Protein AF-A0A519MNA6-F1 (afdb_monomer)

Sequence (141 aa):
LLSDGDEDEGESKTYGSLMAAVRTILIADLVMSLDNVIAVAAAAHGNVVLLVLGLAISIPLVIFGSTLMIKLMERFPIIVLLGAALIGWVGGETIANDAALHGYAVAHPSLHYVAAALGAALVVGAGKFWASRSRRASAAS

Structure (mmCIF, N/CA/C/O backbone):
data_AF-A0A519MNA6-F1
#
_entry.id   AF-A0A519MNA6-F1
#
loop_
_atom_site.group_PDB
_atom_site.id
_atom_site.type_symbol
_atom_site.label_atom_id
_atom_site.label_alt_id
_atom_site.label_comp_id
_atom_site.label_asym_id
_atom_site.label_entity_id
_atom_site.label_seq_id
_atom_site.pdbx_PDB_ins_code
_atom_site.Cartn_x
_atom_site.Cartn_y
_atom_site.Cartn_z
_atom_site.occupancy
_atom_site.B_iso_or_equiv
_atom_site.auth_seq_id
_atom_site.auth_comp_id
_atom_site.auth_asym_id
_atom_site.auth_atom_id
_atom_site.pdbx_PDB_model_num
ATOM 1 N N . LEU A 1 1 ? 1.322 0.457 55.178 1.00 42.62 1 LEU A N 1
ATOM 2 C CA . LEU A 1 1 ? 2.200 -0.351 54.308 1.00 42.62 1 LEU A CA 1
ATOM 3 C C . LEU A 1 1 ? 1.348 -0.873 53.168 1.00 42.62 1 LEU A C 1
ATOM 5 O O . LEU A 1 1 ? 0.374 -1.551 53.456 1.00 42.62 1 LEU A O 1
ATOM 9 N N . LEU A 1 2 ? 1.758 -0.536 51.942 1.00 44.25 2 LEU A N 1
ATOM 10 C CA . LEU A 1 2 ? 1.330 -1.109 50.660 1.00 44.25 2 LEU A CA 1
ATOM 11 C C . LEU A 1 2 ? -0.065 -0.708 50.156 1.00 44.25 2 LEU A C 1
ATOM 13 O O . LEU A 1 2 ? -1.058 -1.361 50.446 1.00 44.25 2 LEU A O 1
ATOM 17 N N . SER A 1 3 ? -0.095 0.340 49.337 1.00 43.84 3 SER A N 1
ATOM 18 C CA . SER A 1 3 ? -1.042 0.461 48.227 1.00 43.84 3 SER A CA 1
ATOM 19 C C . SER A 1 3 ? -0.459 1.469 47.242 1.00 43.84 3 SER A C 1
ATOM 21 O O . SER A 1 3 ? -0.763 2.649 47.356 1.00 43.84 3 SER A O 1
ATOM 23 N N . ASP A 1 4 ? 0.450 1.021 46.371 1.00 44.50 4 ASP A N 1
ATOM 24 C CA . ASP A 1 4 ? 0.882 1.812 45.206 1.00 44.50 4 ASP A CA 1
ATOM 25 C C . ASP A 1 4 ? 1.566 0.923 44.146 1.00 44.50 4 ASP A C 1
ATOM 27 O O . ASP A 1 4 ? 2.756 1.051 43.874 1.00 44.50 4 ASP A O 1
ATOM 31 N N . GLY A 1 5 ? 0.850 -0.088 43.634 1.00 42.81 5 GLY A N 1
ATOM 32 C CA . GLY A 1 5 ? 1.456 -1.118 42.774 1.00 42.81 5 GLY A CA 1
ATOM 33 C C . GLY A 1 5 ? 0.719 -1.507 41.493 1.00 42.81 5 GLY A C 1
ATOM 34 O O . GLY A 1 5 ? 1.337 -2.164 40.666 1.00 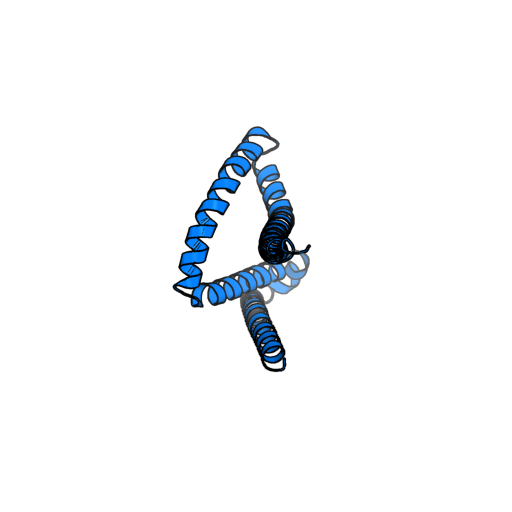42.81 5 GLY A O 1
ATOM 35 N N . ASP A 1 6 ? -0.540 -1.108 41.283 1.00 44.34 6 ASP A N 1
ATOM 36 C CA . ASP A 1 6 ? -1.373 -1.748 40.243 1.00 44.34 6 ASP A CA 1
ATOM 37 C C . ASP A 1 6 ? -1.806 -0.824 39.084 1.00 44.34 6 ASP A C 1
ATOM 39 O O . ASP A 1 6 ? -2.513 -1.270 38.181 1.00 44.34 6 ASP A O 1
ATOM 43 N N . GLU A 1 7 ? -1.370 0.442 39.043 1.00 47.66 7 GLU A N 1
ATOM 44 C CA . GLU A 1 7 ? -1.780 1.390 37.983 1.00 47.66 7 GLU A CA 1
ATOM 45 C C . GLU A 1 7 ? -0.789 1.498 36.798 1.00 47.66 7 GLU A C 1
ATOM 47 O O . GLU A 1 7 ? -1.168 1.971 35.728 1.00 47.66 7 GLU A O 1
ATOM 52 N N . ASP A 1 8 ? 0.440 0.975 36.913 1.00 52.09 8 ASP A N 1
ATOM 53 C CA . ASP A 1 8 ? 1.513 1.171 35.909 1.00 52.09 8 ASP A CA 1
ATOM 54 C C . ASP A 1 8 ? 1.577 0.061 34.820 1.00 52.09 8 ASP A C 1
ATOM 56 O O . ASP A 1 8 ? 2.188 0.200 33.754 1.00 52.09 8 ASP A O 1
ATOM 60 N N . GLU A 1 9 ? 0.898 -1.075 35.017 1.00 52.69 9 GLU A N 1
ATOM 61 C CA . GLU A 1 9 ? 0.966 -2.210 34.074 1.00 52.69 9 GLU A CA 1
ATOM 62 C C . GLU A 1 9 ? 0.023 -2.092 32.860 1.00 52.69 9 GLU A C 1
ATOM 64 O O . GLU A 1 9 ? 0.258 -2.713 31.816 1.00 52.69 9 GLU A O 1
ATOM 69 N N . GLY A 1 10 ? -1.060 -1.316 32.973 1.00 52.31 10 GLY A N 1
ATOM 70 C CA . GLY A 1 10 ? -2.046 -1.130 31.898 1.00 52.31 10 GLY A CA 1
ATOM 71 C C . GLY A 1 10 ? -1.638 -0.063 30.878 1.00 52.31 10 GLY A C 1
ATOM 72 O O . GLY A 1 10 ? -1.815 -0.243 29.665 1.00 52.31 10 GLY A O 1
ATOM 73 N N . GLU A 1 11 ? -1.043 1.031 31.359 1.00 51.91 11 GLU A N 1
ATOM 74 C CA . GLU A 1 11 ? -0.569 2.130 30.517 1.00 51.91 11 GLU A CA 1
ATOM 75 C C . GLU A 1 11 ? 0.688 1.714 29.737 1.00 51.91 11 GLU A C 1
ATOM 77 O O . GLU A 1 11 ? 0.743 1.873 28.514 1.00 51.91 11 GLU A O 1
ATOM 82 N N . SER A 1 12 ? 1.645 1.052 30.399 1.00 55.16 12 SER A N 1
ATOM 83 C CA . SER A 1 12 ? 2.878 0.550 29.773 1.00 55.16 12 SER A CA 1
ATOM 84 C C . SER A 1 12 ? 2.625 -0.475 28.655 1.00 55.16 12 SER A C 1
ATOM 86 O O . SER A 1 12 ? 3.267 -0.410 27.601 1.00 55.16 12 SER A O 1
ATOM 88 N N . LYS A 1 13 ? 1.638 -1.374 28.805 1.00 58.12 13 LYS A N 1
ATOM 89 C CA . LYS A 1 13 ? 1.215 -2.305 27.736 1.00 58.12 13 LYS A CA 1
ATOM 90 C C . LYS A 1 13 ? 0.590 -1.583 26.539 1.00 58.12 13 LYS A C 1
ATOM 92 O O . LYS A 1 13 ? 0.859 -1.954 25.393 1.00 58.12 13 LYS A O 1
ATOM 97 N N . THR A 1 14 ? -0.205 -0.542 26.783 1.00 59.88 14 THR A N 1
ATOM 98 C CA . THR A 1 14 ? -0.862 0.238 25.722 1.00 59.88 14 THR A CA 1
ATOM 99 C C . THR A 1 14 ? 0.153 1.074 24.942 1.00 59.88 14 THR A C 1
ATOM 101 O O . THR A 1 14 ? 0.201 0.974 23.712 1.00 59.88 14 THR A O 1
ATOM 104 N N . TYR A 1 15 ? 1.039 1.799 25.633 1.00 60.66 15 TYR A N 1
ATOM 105 C CA . TYR A 1 15 ? 2.157 2.516 25.009 1.00 60.66 15 TYR A CA 1
ATOM 106 C C . TYR A 1 15 ? 3.095 1.572 24.249 1.00 60.66 15 TYR A C 1
ATOM 108 O O . TYR A 1 15 ? 3.509 1.886 23.131 1.00 60.66 15 TYR A O 1
ATOM 116 N N . GLY A 1 16 ? 3.370 0.384 24.798 1.00 71.00 16 GLY A N 1
ATOM 117 C CA . GLY A 1 16 ? 4.146 -0.657 24.124 1.00 71.00 16 GLY A CA 1
ATOM 118 C C . GLY A 1 16 ? 3.510 -1.117 22.808 1.00 71.00 16 GLY A C 1
ATOM 119 O O . GLY A 1 16 ? 4.208 -1.240 21.803 1.00 71.00 16 GLY A O 1
ATOM 120 N N . SER A 1 17 ? 2.185 -1.308 22.780 1.00 78.12 17 SER A N 1
ATOM 121 C CA . SER A 1 17 ? 1.453 -1.716 21.570 1.00 78.12 17 SER A CA 1
ATOM 122 C C . SER A 1 17 ? 1.427 -0.630 20.489 1.00 78.12 17 SER A C 1
ATOM 124 O O . SER A 1 17 ? 1.606 -0.928 19.306 1.00 78.12 17 SER A O 1
ATOM 126 N N . LEU A 1 18 ? 1.284 0.637 20.890 1.00 78.25 18 LEU A N 1
ATOM 127 C CA . LEU A 1 18 ? 1.249 1.769 19.970 1.00 78.25 18 LEU A CA 1
ATOM 128 C C . LEU A 1 18 ? 2.643 2.042 19.391 1.00 78.25 18 LEU A C 1
ATOM 130 O O . LEU A 1 18 ? 2.787 2.203 18.182 1.00 78.25 18 LEU A O 1
ATOM 134 N N . MET A 1 19 ? 3.685 1.991 20.228 1.00 80.12 19 MET A N 1
ATOM 135 C CA . MET A 1 19 ? 5.078 2.099 19.789 1.00 80.12 19 MET A CA 1
ATOM 136 C C . MET A 1 19 ? 5.473 0.937 18.865 1.00 80.12 19 MET A C 1
ATOM 138 O O . MET A 1 19 ? 6.166 1.149 17.869 1.00 80.12 19 MET A O 1
ATOM 142 N N . ALA A 1 20 ? 4.999 -0.283 19.143 1.00 83.19 20 ALA A N 1
ATOM 143 C CA . ALA A 1 20 ? 5.201 -1.432 18.263 1.00 83.19 20 ALA A CA 1
ATOM 144 C C . ALA A 1 20 ? 4.528 -1.229 16.895 1.00 83.19 20 ALA A C 1
ATOM 146 O O . ALA A 1 20 ? 5.180 -1.422 15.871 1.00 83.19 20 ALA A O 1
ATOM 147 N N . ALA A 1 21 ? 3.271 -0.778 16.865 1.00 79.56 21 ALA A N 1
ATOM 148 C CA . ALA A 1 21 ? 2.546 -0.507 15.623 1.00 79.56 21 ALA A CA 1
ATOM 149 C C . ALA A 1 21 ? 3.212 0.601 14.790 1.00 79.56 21 ALA A C 1
ATOM 151 O O . ALA A 1 21 ? 3.435 0.420 13.593 1.00 79.56 21 ALA A O 1
ATOM 152 N N . VAL A 1 22 ? 3.600 1.714 15.424 1.00 78.25 22 VAL A N 1
ATOM 153 C CA . VAL A 1 22 ? 4.332 2.811 14.767 1.00 78.25 22 VAL A CA 1
ATOM 154 C C . VAL A 1 22 ? 5.657 2.312 14.193 1.00 78.25 22 VAL A C 1
ATOM 156 O O . VAL A 1 22 ? 5.972 2.600 13.041 1.00 78.25 22 VAL A O 1
ATOM 159 N N . ARG A 1 23 ? 6.415 1.510 14.952 1.00 82.94 23 ARG A N 1
ATOM 160 C CA . ARG A 1 23 ? 7.671 0.919 14.476 1.00 82.94 23 ARG A CA 1
ATOM 161 C C . ARG A 1 23 ? 7.450 0.013 13.265 1.00 82.94 23 ARG A C 1
ATOM 163 O O . ARG A 1 23 ? 8.223 0.088 12.315 1.00 82.94 23 ARG A O 1
ATOM 170 N N . THR A 1 24 ? 6.409 -0.817 13.272 1.00 83.44 24 THR A N 1
ATOM 171 C CA . THR A 1 24 ? 6.063 -1.673 12.129 1.00 83.44 24 THR A CA 1
ATOM 172 C C . THR A 1 24 ? 5.709 -0.849 10.891 1.00 83.44 24 THR A C 1
ATOM 174 O O . THR A 1 24 ? 6.205 -1.159 9.811 1.00 83.44 24 THR A O 1
ATOM 177 N N . ILE A 1 25 ? 4.914 0.217 11.043 1.00 81.50 25 ILE A N 1
ATOM 178 C CA . ILE A 1 25 ? 4.553 1.121 9.939 1.00 81.50 25 ILE A CA 1
ATOM 179 C C . ILE A 1 25 ? 5.800 1.811 9.380 1.00 81.50 25 ILE A C 1
ATOM 181 O O . ILE A 1 25 ? 6.004 1.784 8.174 1.00 81.50 25 ILE A O 1
ATOM 185 N N . LEU A 1 26 ? 6.664 2.364 10.240 1.00 78.12 26 LEU A N 1
ATOM 186 C CA . LEU A 1 26 ? 7.895 3.038 9.814 1.00 78.12 26 LEU A CA 1
ATOM 187 C C . LEU A 1 26 ? 8.846 2.104 9.062 1.00 78.12 26 LEU A C 1
ATOM 189 O O . LEU A 1 26 ? 9.433 2.507 8.064 1.00 78.12 26 LEU A O 1
ATOM 193 N N . ILE A 1 27 ? 9.003 0.857 9.520 1.00 84.12 27 ILE A N 1
ATOM 194 C CA . ILE A 1 27 ? 9.852 -0.125 8.830 1.00 84.12 27 ILE A CA 1
ATOM 195 C C . ILE A 1 27 ? 9.259 -0.475 7.462 1.00 84.12 27 ILE A C 1
ATOM 197 O O . ILE A 1 27 ? 9.995 -0.511 6.478 1.00 84.12 27 ILE A O 1
ATOM 201 N N . ALA A 1 28 ? 7.949 -0.720 7.386 1.00 85.75 28 ALA A N 1
ATOM 202 C CA . ALA A 1 28 ? 7.281 -1.037 6.127 1.00 85.75 28 ALA A CA 1
ATOM 203 C C . ALA A 1 28 ? 7.366 0.129 5.131 1.00 85.75 28 ALA A C 1
ATOM 205 O O . ALA A 1 28 ? 7.705 -0.088 3.968 1.00 85.75 28 ALA A O 1
ATOM 206 N N . ASP A 1 29 ? 7.120 1.353 5.602 1.00 80.94 29 ASP A N 1
ATOM 207 C CA . ASP A 1 29 ? 7.209 2.561 4.788 1.00 80.94 29 ASP A CA 1
ATOM 208 C C . ASP A 1 29 ? 8.645 2.802 4.326 1.00 80.94 29 ASP A C 1
ATOM 210 O O . ASP A 1 29 ? 8.848 3.092 3.162 1.00 80.94 29 ASP A O 1
ATOM 214 N N . LEU A 1 30 ? 9.668 2.587 5.160 1.00 79.00 30 LEU A N 1
ATOM 215 C CA . LEU A 1 30 ? 11.068 2.720 4.742 1.00 79.00 30 LEU A CA 1
ATOM 216 C C . LEU A 1 30 ? 11.479 1.676 3.691 1.00 79.00 30 LEU A C 1
ATOM 218 O O . LEU A 1 30 ? 12.138 2.027 2.717 1.00 79.00 30 LEU A O 1
ATOM 222 N N . VAL A 1 31 ? 11.087 0.408 3.858 1.00 85.62 31 VAL A N 1
ATOM 223 C CA . VAL A 1 31 ? 11.407 -0.662 2.892 1.00 85.62 31 VAL A CA 1
ATOM 224 C C . VAL A 1 31 ? 10.718 -0.415 1.550 1.00 85.62 31 VAL A C 1
ATOM 226 O O . VAL A 1 31 ? 11.346 -0.556 0.509 1.00 85.62 31 VAL A O 1
ATOM 229 N N . MET A 1 32 ? 9.449 -0.007 1.569 1.00 86.44 32 MET A N 1
ATOM 230 C CA . MET A 1 32 ? 8.686 0.285 0.355 1.00 86.44 32 MET A CA 1
ATOM 231 C C . MET A 1 32 ? 9.100 1.617 -0.284 1.00 86.44 32 MET A C 1
ATOM 233 O O . MET A 1 32 ? 9.176 1.738 -1.506 1.00 86.44 32 MET A O 1
ATOM 237 N N . SER A 1 33 ? 9.360 2.636 0.536 1.00 77.19 33 SER A N 1
ATOM 238 C CA . SER A 1 33 ? 9.714 3.969 0.062 1.00 77.19 33 SER A CA 1
ATOM 239 C C . SER A 1 33 ? 11.161 4.081 -0.378 1.00 77.19 33 SER A C 1
ATOM 241 O O . SER A 1 33 ? 11.446 5.016 -1.107 1.00 77.19 33 SER A O 1
ATOM 243 N N . LEU A 1 34 ? 12.064 3.160 -0.023 1.00 81.25 34 LEU A N 1
ATOM 244 C CA . LEU A 1 34 ? 13.423 3.163 -0.569 1.00 81.25 34 LEU A CA 1
ATOM 245 C C . LEU A 1 34 ? 13.385 3.134 -2.104 1.00 81.25 34 LEU A C 1
ATOM 247 O O . LEU A 1 34 ? 13.986 3.992 -2.752 1.00 81.25 34 LEU A O 1
ATOM 251 N N . ASP A 1 35 ? 12.596 2.225 -2.672 1.00 83.81 35 ASP A N 1
ATOM 252 C CA . ASP A 1 35 ? 12.414 2.115 -4.120 1.00 83.81 35 ASP A CA 1
ATOM 253 C C . ASP A 1 35 ? 11.663 3.333 -4.682 1.00 83.81 35 ASP A C 1
ATOM 255 O O . ASP A 1 35 ? 12.046 3.888 -5.717 1.00 83.81 35 ASP A O 1
ATOM 259 N N . ASN A 1 36 ? 10.649 3.829 -3.960 1.00 82.88 36 ASN A N 1
ATOM 260 C CA . ASN A 1 36 ? 9.907 5.029 -4.370 1.00 82.88 36 ASN A CA 1
ATOM 261 C C . ASN A 1 36 ? 10.782 6.298 -4.345 1.00 82.88 36 ASN A C 1
ATOM 263 O O . ASN A 1 36 ? 10.665 7.147 -5.226 1.00 82.88 36 ASN A O 1
ATOM 267 N N . VAL A 1 37 ? 11.682 6.437 -3.370 1.00 79.25 37 VAL A N 1
ATOM 268 C CA . VAL A 1 37 ? 12.624 7.556 -3.236 1.00 79.25 37 VAL A CA 1
ATOM 269 C C . VAL A 1 37 ? 13.667 7.486 -4.339 1.00 79.25 37 VAL A C 1
ATOM 271 O O . VAL A 1 37 ? 13.980 8.522 -4.917 1.00 79.25 37 VAL A O 1
ATOM 274 N N . ILE A 1 38 ? 14.167 6.296 -4.688 1.00 81.19 38 ILE A N 1
ATOM 275 C CA . ILE A 1 38 ? 15.094 6.120 -5.815 1.00 81.19 38 ILE A CA 1
ATOM 276 C C . ILE A 1 38 ? 14.420 6.518 -7.137 1.00 81.19 38 ILE A C 1
ATOM 278 O O . ILE A 1 38 ? 15.021 7.242 -7.932 1.00 81.19 38 ILE A O 1
ATOM 282 N N . ALA A 1 39 ? 13.158 6.135 -7.354 1.00 80.75 39 ALA A N 1
ATOM 283 C CA . ALA A 1 39 ? 12.395 6.535 -8.538 1.00 80.75 39 ALA A CA 1
ATOM 284 C C . ALA A 1 39 ? 12.183 8.060 -8.617 1.00 80.75 39 ALA A C 1
ATOM 286 O O . ALA A 1 39 ? 12.391 8.669 -9.669 1.00 80.75 39 ALA A O 1
ATOM 287 N N . VAL A 1 40 ? 11.832 8.702 -7.497 1.00 78.56 40 VAL A N 1
ATOM 288 C CA . VAL A 1 40 ? 11.695 10.166 -7.424 1.00 78.56 40 VAL A CA 1
ATOM 289 C C . VAL A 1 40 ? 13.048 10.859 -7.590 1.00 78.56 40 VAL A C 1
ATOM 291 O O . VAL A 1 40 ? 13.122 11.876 -8.270 1.00 78.56 40 VAL A O 1
ATOM 294 N N . ALA A 1 41 ? 14.133 10.311 -7.039 1.00 81.56 41 ALA A N 1
ATOM 295 C CA . ALA A 1 41 ? 15.486 10.836 -7.215 1.00 81.56 41 ALA A CA 1
ATOM 296 C C . ALA A 1 41 ? 15.941 10.774 -8.682 1.00 81.56 41 ALA A C 1
ATOM 298 O O . ALA A 1 41 ? 16.545 11.731 -9.176 1.00 81.56 41 ALA A O 1
ATOM 299 N N . ALA A 1 42 ? 15.602 9.690 -9.388 1.00 80.69 42 ALA A N 1
ATOM 300 C CA . ALA A 1 42 ? 15.833 9.550 -10.823 1.00 80.69 42 ALA A CA 1
ATOM 301 C C . ALA A 1 42 ? 15.020 10.577 -11.634 1.00 80.69 42 ALA A C 1
ATOM 303 O O . ALA A 1 42 ? 15.573 11.234 -12.515 1.00 80.69 42 ALA A O 1
ATOM 304 N N . ALA A 1 43 ? 13.741 10.779 -11.297 1.00 80.94 43 ALA A N 1
ATOM 305 C CA . ALA A 1 43 ? 12.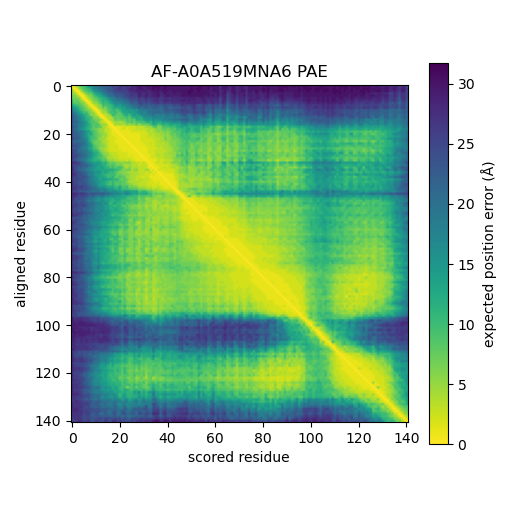874 11.768 -11.946 1.00 80.94 43 ALA A CA 1
ATOM 306 C C . ALA A 1 43 ? 13.258 13.226 -11.625 1.00 80.94 43 ALA A C 1
ATOM 308 O O . ALA A 1 43 ? 13.078 14.121 -12.447 1.00 80.94 43 ALA A O 1
ATOM 309 N N . ALA A 1 44 ? 13.815 13.479 -10.439 1.00 82.69 44 ALA A N 1
ATOM 310 C CA . ALA A 1 44 ? 14.260 14.800 -10.004 1.00 82.69 44 ALA A CA 1
ATOM 311 C C . ALA A 1 44 ? 15.603 15.221 -10.628 1.00 82.69 44 ALA A C 1
ATOM 313 O O . ALA A 1 44 ? 16.074 16.323 -10.342 1.00 82.69 44 ALA A O 1
ATOM 314 N N . HIS A 1 45 ? 16.233 14.369 -11.451 1.00 77.25 45 HIS A N 1
ATOM 315 C CA . HIS A 1 45 ? 17.503 14.639 -12.138 1.00 77.25 45 HIS A CA 1
ATOM 316 C C . HIS A 1 45 ? 18.599 15.212 -11.212 1.00 77.25 45 HIS A C 1
ATOM 318 O O . HIS A 1 45 ? 19.366 16.090 -11.599 1.00 77.25 45 HIS A O 1
ATOM 324 N N . GLY A 1 46 ? 18.661 14.737 -9.962 1.00 74.38 46 GLY A N 1
ATOM 325 C CA . GLY A 1 46 ? 19.638 15.193 -8.963 1.00 74.38 46 GLY A CA 1
ATOM 326 C C . GLY A 1 46 ? 19.265 16.471 -8.198 1.00 74.38 46 GLY A C 1
ATOM 327 O O . GLY A 1 46 ? 20.045 16.927 -7.362 1.00 74.38 46 GLY A O 1
ATOM 328 N N . ASN A 1 47 ? 18.080 17.050 -8.418 1.00 84.38 47 ASN A N 1
ATOM 329 C CA . ASN A 1 47 ? 17.608 18.194 -7.641 1.00 84.38 47 ASN A CA 1
ATOM 330 C C . ASN A 1 47 ? 17.055 17.749 -6.276 1.00 84.38 47 ASN A C 1
ATOM 332 O O . ASN A 1 47 ? 15.869 17.448 -6.117 1.00 84.38 47 ASN A O 1
ATOM 336 N N . VAL A 1 48 ? 17.935 17.755 -5.273 1.00 83.50 48 VAL A N 1
ATOM 337 C CA . VAL A 1 48 ? 17.624 17.386 -3.881 1.00 83.50 48 VAL A CA 1
ATOM 338 C C . VAL A 1 48 ? 16.472 18.219 -3.303 1.00 83.50 48 VAL A C 1
ATOM 340 O O . VAL A 1 48 ? 15.702 17.710 -2.494 1.00 83.50 48 VAL A O 1
ATOM 343 N N . VAL A 1 49 ? 16.288 19.468 -3.746 1.00 87.88 49 VAL A N 1
ATOM 344 C CA . VAL A 1 49 ? 15.199 20.335 -3.264 1.00 87.88 49 VAL A CA 1
ATOM 345 C C . VAL A 1 49 ? 13.831 19.785 -3.674 1.00 87.88 49 VAL A C 1
ATOM 347 O O . VAL A 1 49 ? 12.920 19.746 -2.849 1.00 87.88 49 VAL A O 1
ATOM 350 N N . LEU A 1 50 ? 13.685 19.307 -4.915 1.00 83.38 50 LEU A N 1
ATOM 351 C CA . LEU A 1 50 ? 12.431 18.707 -5.393 1.00 83.38 50 LEU A CA 1
ATOM 352 C C . LEU A 1 50 ? 12.115 17.394 -4.668 1.00 83.38 50 LEU A C 1
ATOM 354 O O . LEU A 1 50 ? 10.961 17.150 -4.322 1.00 83.38 50 LEU A O 1
ATOM 358 N N . LEU A 1 51 ? 13.142 16.588 -4.383 1.00 81.44 51 LEU A N 1
ATOM 359 C CA . LEU A 1 51 ? 13.007 15.348 -3.616 1.00 81.44 51 LEU A CA 1
ATOM 360 C C . LEU A 1 51 ? 12.523 15.637 -2.188 1.00 81.44 51 LEU A C 1
ATOM 362 O O . LEU A 1 51 ? 11.527 15.065 -1.743 1.00 81.44 51 LEU A O 1
ATOM 366 N N . VAL A 1 52 ? 13.189 16.560 -1.487 1.00 84.38 52 VAL A N 1
ATOM 367 C CA . VAL A 1 52 ? 12.843 16.925 -0.104 1.00 84.38 52 VAL A CA 1
ATOM 368 C C . VAL A 1 52 ? 11.437 17.516 -0.024 1.00 84.38 52 VAL A C 1
ATOM 370 O O . VAL A 1 52 ? 10.684 17.147 0.873 1.00 84.38 52 VAL A O 1
ATOM 373 N N . LEU A 1 53 ? 11.045 18.380 -0.965 1.00 87.50 53 LEU A N 1
ATOM 374 C CA . LEU A 1 53 ? 9.686 18.928 -1.006 1.00 87.50 53 LEU A CA 1
ATOM 375 C C . LEU A 1 53 ? 8.631 17.847 -1.266 1.00 87.50 53 LEU A C 1
ATOM 377 O O . LEU A 1 53 ? 7.605 17.831 -0.588 1.00 87.50 53 LEU A O 1
ATOM 381 N N . GLY A 1 54 ? 8.888 16.923 -2.197 1.00 82.25 54 GLY A N 1
ATOM 382 C CA . GLY A 1 54 ? 7.989 15.800 -2.468 1.00 82.25 54 GLY A CA 1
ATOM 383 C C . GLY A 1 54 ? 7.770 14.923 -1.233 1.0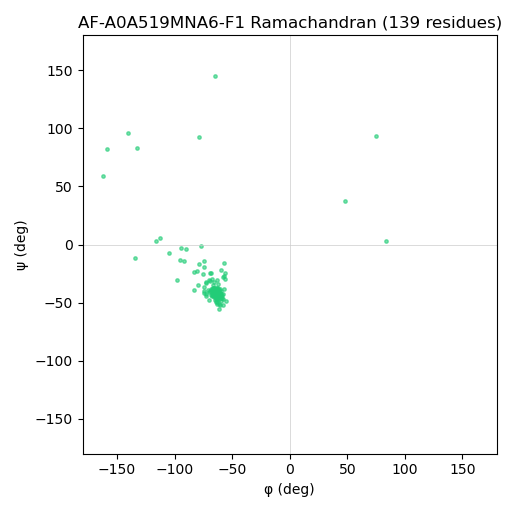0 82.25 54 GLY A C 1
ATOM 384 O O . GLY A 1 54 ? 6.630 14.627 -0.875 1.00 82.25 54 GLY A O 1
ATOM 385 N N . LEU A 1 55 ? 8.850 14.581 -0.523 1.00 79.12 55 LEU A N 1
ATOM 386 C CA . LEU A 1 55 ? 8.781 13.783 0.703 1.00 79.12 55 LEU A CA 1
ATOM 387 C C . LEU A 1 55 ? 8.081 14.535 1.847 1.00 79.12 55 LEU A C 1
ATOM 389 O O . LEU A 1 55 ? 7.225 13.969 2.528 1.00 79.12 55 LEU A O 1
ATOM 393 N N . ALA A 1 56 ? 8.402 15.819 2.027 1.00 85.25 56 ALA A N 1
ATOM 394 C CA . ALA A 1 56 ? 7.816 16.659 3.069 1.00 85.25 56 ALA A CA 1
ATOM 395 C C . ALA A 1 56 ? 6.297 16.823 2.910 1.00 85.25 56 ALA A C 1
ATOM 397 O O . ALA A 1 56 ? 5.588 16.886 3.911 1.00 85.25 56 ALA A O 1
ATOM 398 N N . ILE A 1 57 ? 5.789 16.862 1.673 1.00 88.19 57 ILE A N 1
ATOM 399 C CA . ILE A 1 57 ? 4.346 16.920 1.387 1.00 88.19 57 ILE A CA 1
ATOM 400 C C . ILE A 1 57 ? 3.696 15.531 1.516 1.00 88.19 57 ILE A C 1
ATOM 402 O O . ILE A 1 57 ? 2.557 15.425 1.975 1.00 88.19 57 ILE A O 1
ATOM 406 N N . SER A 1 58 ? 4.410 14.462 1.155 1.00 83.12 58 SER A N 1
ATOM 407 C CA . SER A 1 58 ? 3.885 13.092 1.177 1.00 83.12 58 SER A CA 1
ATOM 408 C C . SER A 1 58 ? 3.578 12.591 2.591 1.00 83.12 58 SER A C 1
ATOM 410 O O . SER A 1 58 ? 2.530 11.988 2.807 1.00 83.12 58 SER A O 1
ATOM 412 N N . ILE A 1 59 ? 4.446 12.860 3.574 1.00 82.50 59 ILE A N 1
ATOM 413 C CA . ILE A 1 59 ? 4.273 12.344 4.945 1.00 82.50 59 ILE A CA 1
ATOM 414 C C . ILE A 1 59 ? 2.957 12.832 5.588 1.00 82.50 59 ILE A C 1
ATOM 416 O O . ILE A 1 59 ? 2.167 11.988 6.021 1.00 82.50 59 ILE A O 1
ATOM 420 N N . PRO A 1 60 ? 2.641 14.146 5.623 1.00 83.44 60 PRO A N 1
ATOM 421 C CA . PRO A 1 60 ? 1.355 14.620 6.129 1.00 83.44 60 PRO A CA 1
ATOM 422 C C . PRO A 1 60 ? 0.176 14.022 5.364 1.00 83.44 60 PRO A C 1
ATOM 424 O O . PRO A 1 60 ? -0.800 13.596 5.979 1.00 83.44 60 PRO A O 1
ATOM 427 N N . LEU A 1 61 ? 0.274 13.947 4.031 1.00 86.50 61 LEU A N 1
ATOM 428 C CA . LEU A 1 61 ? -0.782 13.393 3.186 1.00 86.50 61 LEU A CA 1
ATOM 429 C C . LEU A 1 61 ? -1.090 11.933 3.553 1.00 86.50 61 LEU A C 1
ATOM 431 O O . LEU A 1 61 ? -2.259 11.578 3.682 1.00 86.50 61 LEU A O 1
ATOM 435 N N . VAL A 1 62 ? -0.065 11.106 3.782 1.00 82.81 62 VAL A N 1
ATOM 436 C CA . VAL A 1 62 ? -0.223 9.707 4.212 1.00 82.81 62 VAL A CA 1
ATOM 437 C C . VAL A 1 62 ? -0.820 9.626 5.615 1.00 82.81 62 VAL A C 1
ATOM 439 O O . VAL A 1 62 ? -1.744 8.845 5.831 1.00 82.81 62 VAL A O 1
ATOM 442 N N . ILE A 1 63 ? -0.368 10.453 6.562 1.00 82.00 63 ILE A N 1
ATOM 443 C CA . ILE A 1 63 ? -0.902 10.455 7.934 1.00 82.00 63 ILE A CA 1
ATOM 444 C C . ILE A 1 63 ? -2.397 10.811 7.932 1.00 82.00 63 ILE A C 1
ATOM 446 O O . ILE A 1 63 ? -3.215 10.053 8.462 1.00 82.00 63 ILE A O 1
ATOM 450 N N . PHE A 1 64 ? -2.787 11.911 7.280 1.00 86.88 64 PHE A N 1
ATOM 451 C CA . PHE A 1 64 ? -4.195 12.311 7.184 1.00 86.88 64 PHE A CA 1
ATOM 452 C C . PHE A 1 64 ? -5.021 11.318 6.354 1.00 86.88 64 PHE A C 1
ATOM 454 O O . PHE A 1 64 ? -6.123 10.932 6.753 1.00 86.88 64 PHE A O 1
ATOM 461 N N . GLY A 1 65 ? -4.471 10.857 5.229 1.00 88.31 65 GLY A N 1
ATOM 462 C CA . GLY A 1 65 ? -5.103 9.886 4.340 1.00 88.31 65 GLY A CA 1
ATOM 463 C C . GLY A 1 65 ? -5.341 8.535 5.012 1.00 88.31 65 GLY A C 1
ATOM 464 O O . GLY A 1 65 ? -6.401 7.943 4.823 1.00 88.31 65 GLY A O 1
ATOM 465 N N . SER A 1 66 ? -4.418 8.079 5.864 1.00 83.31 66 SER A N 1
ATOM 466 C CA . SER A 1 66 ? -4.546 6.815 6.597 1.00 83.31 66 SER A CA 1
ATOM 467 C C . SER A 1 66 ? -5.757 6.817 7.527 1.00 83.31 66 SER A C 1
ATOM 469 O O . SER A 1 66 ? -6.491 5.838 7.562 1.00 83.31 66 SER A O 1
ATOM 471 N N . THR A 1 67 ? -6.046 7.935 8.201 1.00 85.31 67 THR A N 1
ATOM 472 C CA . THR A 1 67 ? -7.214 8.042 9.090 1.00 85.31 67 THR A CA 1
ATOM 473 C C . THR A 1 67 ? -8.520 7.917 8.305 1.00 85.31 67 THR A C 1
ATOM 475 O O . THR A 1 67 ? -9.454 7.240 8.739 1.00 85.31 67 THR A O 1
ATOM 478 N N . LEU A 1 68 ? -8.593 8.547 7.127 1.00 91.00 68 LEU A N 1
ATOM 479 C CA . LEU A 1 68 ? -9.735 8.403 6.224 1.00 91.00 68 LEU A CA 1
ATOM 480 C C . LEU A 1 68 ? -9.855 6.962 5.712 1.00 91.00 68 LEU A C 1
ATOM 482 O O . LEU A 1 68 ? -10.946 6.393 5.724 1.00 91.00 68 LEU A O 1
ATOM 486 N N . MET A 1 69 ? -8.736 6.368 5.299 1.00 89.88 69 MET A N 1
ATOM 487 C CA . MET A 1 69 ? -8.699 5.009 4.772 1.00 89.88 69 MET A CA 1
ATOM 488 C C . MET A 1 69 ? -9.104 3.980 5.829 1.00 89.88 69 MET A C 1
ATOM 490 O O . MET A 1 69 ? -9.888 3.085 5.532 1.00 89.88 69 MET A O 1
ATOM 494 N N . ILE A 1 70 ? -8.643 4.131 7.073 1.00 89.62 70 ILE A N 1
ATOM 495 C CA . ILE A 1 70 ? -9.024 3.278 8.206 1.00 89.62 70 ILE A CA 1
ATOM 496 C C . ILE A 1 70 ? -10.539 3.310 8.401 1.00 89.62 70 ILE A C 1
ATOM 498 O O . ILE A 1 70 ? -11.171 2.258 8.360 1.00 89.62 70 ILE A O 1
ATOM 502 N N . LYS A 1 71 ? -11.143 4.503 8.487 1.00 90.50 71 LYS A N 1
ATOM 503 C CA . LYS A 1 71 ? -12.607 4.643 8.603 1.00 90.50 71 LYS A CA 1
ATOM 504 C C . LYS A 1 71 ? -13.347 3.976 7.446 1.00 90.50 71 LYS A C 1
ATOM 506 O O . LYS A 1 71 ? -14.411 3.387 7.632 1.00 90.50 71 LYS A O 1
ATOM 511 N N . LEU A 1 72 ? -12.797 4.072 6.238 1.00 91.94 72 LEU A N 1
ATOM 512 C CA . LEU A 1 72 ? -13.394 3.470 5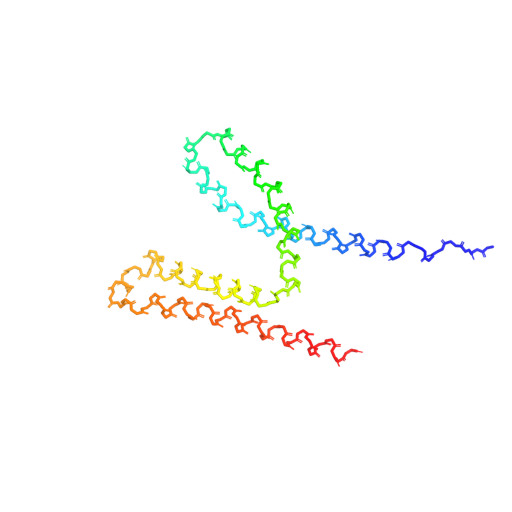.055 1.00 91.94 72 LEU A CA 1
ATOM 513 C C . LEU A 1 72 ? -13.302 1.937 5.084 1.00 91.94 72 LEU A C 1
ATOM 515 O O . LEU A 1 72 ? -14.282 1.271 4.761 1.00 91.94 72 LEU A O 1
ATOM 519 N N . MET A 1 73 ? -12.170 1.378 5.515 1.00 90.81 73 MET A N 1
ATOM 520 C CA . MET A 1 73 ? -11.983 -0.067 5.684 1.00 90.81 73 MET A CA 1
ATOM 521 C C . MET A 1 73 ? -12.858 -0.636 6.806 1.00 90.81 73 MET A C 1
ATOM 523 O O . MET A 1 73 ? -13.409 -1.724 6.649 1.00 90.81 73 MET A O 1
ATOM 527 N N . GLU A 1 74 ? -13.040 0.103 7.903 1.00 89.62 74 GLU A N 1
ATOM 528 C CA . GLU A 1 74 ? -13.971 -0.256 8.980 1.00 89.62 74 GLU A CA 1
ATOM 529 C C . GLU A 1 74 ? -15.420 -0.273 8.485 1.00 89.62 74 GLU A C 1
ATOM 531 O O . GLU A 1 74 ? -16.189 -1.176 8.815 1.00 89.62 74 GLU A O 1
ATOM 536 N N . ARG A 1 75 ? -15.799 0.705 7.651 1.00 92.06 75 ARG A N 1
ATOM 537 C CA . ARG A 1 75 ? -17.152 0.786 7.093 1.00 92.06 75 ARG A CA 1
ATOM 538 C C . ARG A 1 75 ? -17.405 -0.245 5.994 1.00 92.06 75 ARG A C 1
ATOM 540 O O . ARG A 1 75 ? -18.516 -0.766 5.900 1.00 92.06 75 ARG A O 1
ATOM 547 N N . PHE A 1 76 ? -16.401 -0.531 5.168 1.00 95.19 76 PHE A N 1
ATOM 548 C CA . PHE A 1 76 ? -16.491 -1.420 4.012 1.00 95.19 76 PHE A CA 1
ATOM 549 C C . PHE A 1 76 ? -15.320 -2.419 3.995 1.00 95.19 76 PHE A C 1
ATOM 551 O O . PHE A 1 76 ? -14.354 -2.242 3.246 1.00 95.19 76 PHE A O 1
ATOM 558 N N . PRO A 1 77 ? -15.423 -3.540 4.735 1.00 87.56 77 PRO A N 1
ATOM 559 C CA . PRO A 1 77 ? -14.352 -4.538 4.833 1.00 87.56 77 PRO A CA 1
ATOM 560 C C . PRO A 1 77 ? -13.950 -5.166 3.489 1.00 87.56 77 PRO A C 1
ATOM 562 O O . PRO A 1 77 ? -12.837 -5.668 3.333 1.00 87.56 77 PRO A O 1
ATOM 565 N N . ILE A 1 78 ? -14.843 -5.120 2.492 1.00 91.69 78 ILE A N 1
ATOM 566 C CA . ILE A 1 78 ? -14.581 -5.583 1.122 1.00 91.69 78 ILE A CA 1
ATOM 567 C C . ILE A 1 78 ? -13.378 -4.867 0.484 1.00 91.69 78 ILE A C 1
ATOM 569 O O . ILE A 1 78 ? -12.690 -5.455 -0.344 1.00 91.69 78 ILE A O 1
ATOM 573 N N . ILE A 1 79 ? -13.077 -3.633 0.902 1.00 91.38 79 ILE A N 1
ATOM 574 C CA . ILE A 1 79 ? -11.963 -2.836 0.372 1.00 91.38 79 ILE A CA 1
ATOM 575 C C . ILE A 1 79 ? -10.619 -3.505 0.654 1.00 91.38 79 ILE A C 1
ATOM 577 O O . ILE A 1 79 ? -9.752 -3.508 -0.213 1.00 91.38 79 ILE A O 1
ATOM 581 N N . VAL A 1 80 ? -10.459 -4.137 1.820 1.00 89.75 80 VAL A N 1
ATOM 582 C CA . VAL A 1 80 ? -9.231 -4.869 2.170 1.00 89.75 80 VAL A CA 1
ATOM 583 C C . VAL A 1 80 ? -9.030 -6.053 1.223 1.00 89.75 80 VAL A C 1
ATOM 585 O O . VAL A 1 80 ? -7.924 -6.293 0.746 1.00 89.75 80 VAL A O 1
ATOM 588 N N . LEU A 1 81 ? -10.112 -6.771 0.902 1.00 89.56 81 LEU A N 1
ATOM 589 C CA . LEU A 1 81 ? -10.069 -7.898 -0.028 1.00 89.56 81 LEU A CA 1
ATOM 590 C C . LEU A 1 81 ? -9.723 -7.442 -1.451 1.00 89.56 81 LEU A C 1
ATOM 592 O O . LEU A 1 81 ? -8.890 -8.067 -2.105 1.00 89.56 81 LEU A O 1
ATOM 596 N N . LEU A 1 82 ? -10.347 -6.358 -1.917 1.00 92.69 82 LEU A N 1
ATOM 597 C CA . LEU A 1 82 ? -10.078 -5.785 -3.237 1.00 92.69 82 LEU A CA 1
ATOM 598 C C . LEU A 1 82 ? -8.651 -5.239 -3.334 1.00 92.69 82 LEU A C 1
ATOM 600 O O . LEU A 1 82 ? -7.973 -5.500 -4.321 1.00 92.69 82 LEU A O 1
ATOM 604 N N . GLY A 1 83 ? -8.169 -4.551 -2.296 1.00 91.44 83 GLY A N 1
ATOM 605 C CA . GLY A 1 83 ? -6.794 -4.062 -2.221 1.00 91.44 83 GLY A CA 1
ATOM 606 C C . GLY A 1 83 ? -5.778 -5.202 -2.261 1.00 91.44 83 GLY A C 1
ATOM 607 O O . GLY A 1 83 ? -4.834 -5.153 -3.041 1.00 91.44 83 GLY A O 1
ATOM 608 N N . ALA A 1 84 ? -6.007 -6.275 -1.501 1.00 89.62 84 ALA A N 1
ATOM 609 C CA . ALA A 1 84 ? -5.152 -7.460 -1.527 1.00 89.62 84 ALA A CA 1
ATOM 610 C C . ALA A 1 84 ? -5.135 -8.140 -2.910 1.00 89.62 84 ALA A C 1
ATOM 612 O O . ALA A 1 84 ? -4.072 -8.514 -3.402 1.00 89.62 84 ALA A O 1
ATOM 613 N N . ALA A 1 85 ? -6.298 -8.262 -3.558 1.00 90.81 85 ALA A N 1
ATOM 614 C CA . ALA A 1 85 ? -6.391 -8.803 -4.912 1.00 90.81 85 ALA A CA 1
ATOM 615 C C . ALA A 1 85 ? -5.636 -7.930 -5.926 1.00 90.81 85 ALA A C 1
ATOM 617 O O . ALA A 1 85 ? -4.892 -8.461 -6.747 1.00 90.81 85 ALA A O 1
ATOM 618 N N . LEU A 1 86 ? -5.783 -6.606 -5.838 1.00 92.94 86 LEU A N 1
ATOM 619 C CA . LEU A 1 86 ? -5.106 -5.651 -6.711 1.00 92.94 86 LEU A CA 1
ATOM 620 C C . LEU A 1 86 ? -3.583 -5.693 -6.531 1.00 92.94 86 LEU A C 1
ATOM 622 O O . LEU A 1 86 ? -2.859 -5.730 -7.519 1.00 92.94 86 LEU A O 1
ATOM 626 N N . ILE A 1 87 ? -3.088 -5.746 -5.291 1.00 89.06 87 ILE A N 1
ATOM 627 C CA . ILE A 1 87 ? -1.649 -5.866 -5.006 1.00 89.06 87 ILE A CA 1
ATOM 628 C C . ILE A 1 87 ? -1.095 -7.172 -5.589 1.00 89.06 87 ILE A C 1
ATOM 630 O O . ILE A 1 87 ? -0.047 -7.162 -6.230 1.00 89.06 87 ILE A O 1
ATOM 634 N N . GLY A 1 88 ? -1.808 -8.291 -5.416 1.00 88.00 88 GLY A N 1
ATOM 635 C CA . GLY A 1 88 ? -1.415 -9.570 -6.010 1.00 88.00 88 GLY A CA 1
ATOM 636 C C . GLY A 1 88 ? -1.443 -9.558 -7.538 1.00 88.00 88 GLY A C 1
ATOM 637 O O . GLY A 1 88 ? -0.555 -10.134 -8.163 1.00 88.00 88 GLY A O 1
ATOM 638 N N . TRP A 1 89 ? -2.419 -8.872 -8.137 1.00 87.69 89 TRP A N 1
ATOM 639 C CA . TRP A 1 89 ? -2.495 -8.672 -9.582 1.00 87.69 89 TRP A CA 1
ATOM 640 C C . TRP A 1 89 ? -1.283 -7.902 -10.102 1.00 87.69 89 TRP A C 1
ATOM 642 O O . TRP A 1 89 ? -0.564 -8.408 -10.958 1.00 87.69 89 TRP A O 1
ATOM 652 N N . VAL A 1 90 ? -1.023 -6.715 -9.543 1.00 86.69 90 VAL A N 1
ATOM 653 C CA . VAL A 1 90 ? 0.101 -5.855 -9.942 1.00 86.69 90 VAL A CA 1
ATOM 654 C C . VAL A 1 90 ? 1.429 -6.569 -9.718 1.00 86.69 90 VAL A C 1
ATOM 656 O O . VAL A 1 90 ? 2.289 -6.529 -10.591 1.00 86.69 90 VAL A O 1
ATOM 659 N N . GLY A 1 91 ? 1.601 -7.276 -8.597 1.00 85.81 91 GLY A N 1
ATOM 660 C CA . GLY A 1 91 ? 2.807 -8.064 -8.342 1.00 85.81 91 GLY A CA 1
ATOM 661 C C . GLY A 1 91 ? 3.002 -9.184 -9.367 1.00 85.81 91 GLY A C 1
ATOM 662 O O . GLY A 1 91 ? 4.096 -9.344 -9.901 1.00 85.81 91 GLY A O 1
ATOM 663 N N . GLY A 1 92 ? 1.936 -9.920 -9.695 1.00 83.62 92 GLY A N 1
ATOM 664 C CA . GLY A 1 92 ? 1.973 -10.966 -10.720 1.00 83.62 92 GLY A CA 1
ATOM 665 C C . GLY A 1 92 ? 2.279 -10.419 -12.117 1.00 83.62 92 GLY A C 1
ATOM 666 O O . GLY A 1 92 ? 3.085 -11.001 -12.840 1.00 83.62 92 GLY A O 1
ATOM 667 N N . GLU A 1 93 ? 1.695 -9.275 -12.473 1.00 82.19 93 GLU A N 1
ATOM 668 C CA . GLU A 1 93 ? 1.971 -8.559 -13.722 1.00 82.19 93 GLU A CA 1
ATOM 669 C C . GLU A 1 93 ? 3.412 -8.033 -13.780 1.00 82.19 93 GLU A C 1
ATOM 671 O O . GLU A 1 93 ? 4.085 -8.188 -14.796 1.00 82.19 93 GLU A O 1
ATOM 676 N N . THR A 1 94 ? 3.915 -7.472 -12.679 1.00 82.56 94 THR A N 1
ATOM 677 C CA . THR A 1 94 ? 5.281 -6.933 -12.589 1.00 82.56 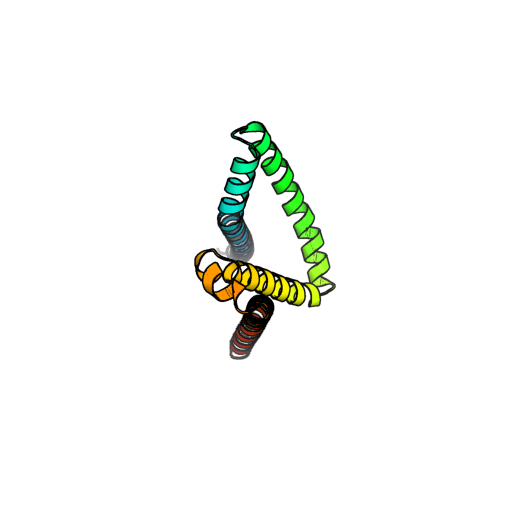94 THR A CA 1
ATOM 678 C C . THR A 1 94 ? 6.318 -8.045 -12.751 1.00 82.56 94 THR A C 1
ATOM 680 O O . THR A 1 94 ? 7.269 -7.882 -13.505 1.00 82.56 94 THR A O 1
ATOM 683 N N . ILE A 1 95 ? 6.100 -9.210 -12.128 1.00 80.50 95 ILE A N 1
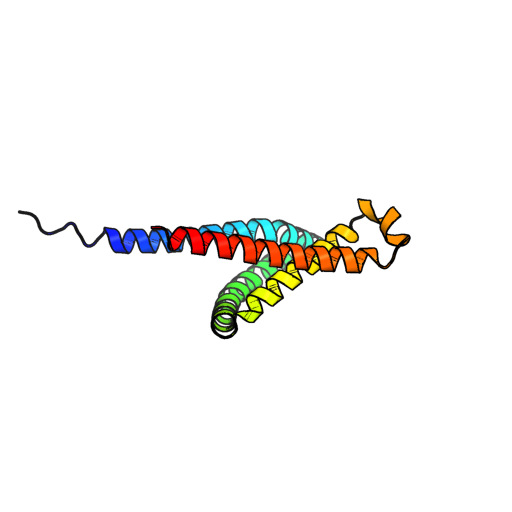ATOM 684 C CA . ILE A 1 95 ? 6.964 -10.390 -12.294 1.00 80.50 95 ILE A CA 1
ATOM 685 C C . ILE A 1 95 ? 6.907 -10.916 -13.735 1.00 80.50 95 ILE A C 1
ATOM 687 O O . ILE A 1 95 ? 7.936 -11.269 -14.304 1.00 80.50 95 ILE A O 1
ATOM 691 N N . ALA A 1 96 ? 5.716 -10.971 -14.340 1.00 73.06 96 ALA A N 1
ATOM 692 C CA . ALA A 1 96 ? 5.543 -11.464 -15.707 1.00 73.06 96 ALA A CA 1
ATOM 693 C C . ALA A 1 96 ? 6.187 -10.554 -16.768 1.00 73.06 96 ALA A C 1
ATOM 695 O O . ALA A 1 96 ? 6.615 -11.051 -17.811 1.00 73.06 96 ALA A O 1
ATOM 696 N N . ASN A 1 97 ? 6.256 -9.249 -16.495 1.00 68.75 97 ASN A N 1
ATOM 697 C CA . ASN A 1 97 ? 6.855 -8.239 -17.369 1.00 68.75 97 ASN A CA 1
ATOM 698 C C . ASN A 1 97 ? 8.352 -7.999 -17.108 1.00 68.75 97 ASN A C 1
ATOM 700 O O . ASN A 1 97 ? 8.972 -7.226 -17.840 1.00 68.75 97 ASN A O 1
ATOM 704 N N . ASP A 1 98 ? 8.949 -8.643 -16.100 1.00 76.12 98 ASP A N 1
ATOM 705 C CA . ASP A 1 98 ? 10.375 -8.497 -15.810 1.00 76.12 98 ASP A CA 1
ATOM 706 C C . ASP A 1 98 ? 11.240 -9.063 -16.959 1.00 76.12 98 ASP A C 1
ATOM 708 O O . ASP A 1 98 ? 10.898 -10.056 -17.615 1.00 76.12 98 ASP A O 1
ATOM 712 N N . ALA A 1 99 ? 12.389 -8.429 -17.214 1.00 56.59 99 ALA A N 1
ATOM 713 C CA . ALA A 1 99 ? 13.252 -8.652 -18.377 1.00 56.59 99 ALA A CA 1
ATOM 714 C C . ALA A 1 99 ? 13.705 -10.119 -18.539 1.00 56.59 99 ALA A C 1
ATOM 716 O O . ALA A 1 99 ? 13.979 -10.568 -19.653 1.00 56.59 99 ALA A O 1
ATOM 717 N N . ALA A 1 100 ? 13.727 -10.888 -17.446 1.00 57.12 100 ALA A N 1
ATOM 718 C CA . ALA A 1 100 ? 14.058 -12.312 -17.429 1.00 57.12 100 ALA A CA 1
ATOM 719 C C . ALA A 1 100 ? 13.003 -13.217 -18.106 1.00 57.12 100 ALA A C 1
ATOM 721 O O . ALA A 1 100 ? 13.339 -14.303 -18.576 1.00 57.12 100 ALA A O 1
ATOM 722 N N . LEU A 1 101 ? 11.741 -12.779 -18.192 1.00 55.38 101 LEU A N 1
ATOM 723 C CA . LEU A 1 101 ? 10.627 -13.514 -18.813 1.00 55.38 101 LEU A CA 1
ATOM 724 C C . LEU A 1 101 ? 10.232 -12.958 -20.185 1.00 55.38 101 LEU A C 1
ATOM 726 O O . LEU A 1 101 ? 9.462 -13.593 -20.907 1.00 55.38 101 LEU A O 1
ATOM 730 N N . HIS A 1 102 ? 10.806 -11.824 -20.590 1.00 54.16 102 HIS A N 1
ATOM 731 C CA . HIS A 1 102 ? 10.444 -11.095 -21.806 1.00 54.16 102 HIS A CA 1
ATOM 732 C C . HIS A 1 102 ? 10.589 -11.931 -23.097 1.00 54.16 102 HIS A C 1
ATOM 734 O O . HIS A 1 102 ? 9.845 -11.724 -24.055 1.00 54.16 102 HIS A O 1
ATOM 740 N N . GLY A 1 103 ? 11.490 -12.923 -23.121 1.00 55.12 103 GLY A N 1
ATOM 741 C CA . GLY A 1 103 ? 11.642 -13.865 -24.240 1.00 55.12 103 GLY A CA 1
ATOM 742 C C . GLY A 1 103 ? 10.555 -14.950 -24.328 1.00 55.12 103 GLY A C 1
ATOM 743 O O . GLY A 1 103 ? 10.271 -15.438 -25.418 1.00 55.12 103 GLY A O 1
ATOM 744 N N . TYR A 1 104 ?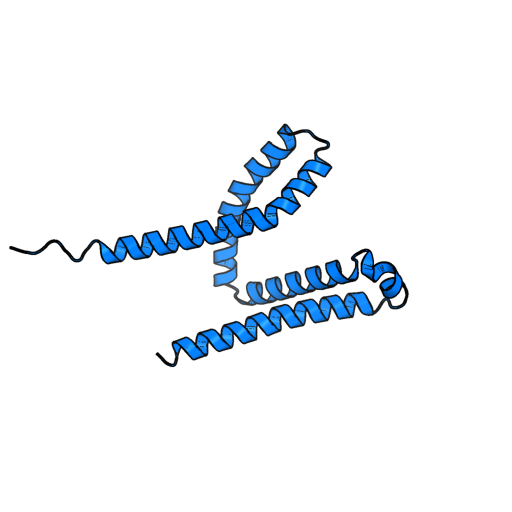 9.914 -15.305 -23.208 1.00 53.59 104 TYR A N 1
ATOM 745 C CA . TYR A 1 104 ? 8.822 -16.292 -23.139 1.00 53.59 104 TYR A CA 1
ATOM 746 C C . TYR A 1 104 ? 7.432 -15.624 -23.138 1.00 53.59 104 TYR A C 1
ATOM 748 O O . TYR A 1 104 ? 6.475 -16.180 -23.678 1.00 53.59 104 TYR A O 1
ATOM 756 N N . ALA A 1 105 ? 7.324 -14.411 -22.585 1.00 53.03 105 ALA A N 1
ATOM 757 C CA . ALA A 1 105 ? 6.089 -13.631 -22.483 1.00 53.03 105 ALA A CA 1
ATOM 758 C C . ALA A 1 105 ? 5.582 -13.109 -23.842 1.00 53.03 105 ALA A C 1
ATOM 760 O O . ALA A 1 105 ? 4.375 -13.050 -24.066 1.00 53.03 105 ALA A O 1
ATOM 761 N N . VAL A 1 106 ? 6.483 -12.813 -24.789 1.00 53.12 106 VAL A N 1
ATOM 762 C CA . VAL A 1 106 ? 6.123 -12.383 -26.158 1.00 53.12 106 VAL A CA 1
ATOM 763 C C . VAL A 1 106 ? 5.466 -13.515 -26.966 1.00 53.12 106 VAL A C 1
ATOM 765 O O . VAL A 1 106 ? 4.683 -13.249 -27.875 1.00 53.12 106 VAL A O 1
ATOM 768 N N . ALA A 1 107 ? 5.725 -14.781 -26.618 1.00 58.22 107 ALA A N 1
ATOM 769 C CA . ALA A 1 107 ? 5.171 -15.934 -27.328 1.00 58.22 107 ALA A CA 1
ATOM 770 C C . ALA A 1 107 ? 3.720 -16.273 -26.930 1.00 58.22 107 ALA A C 1
ATOM 772 O O . ALA A 1 107 ? 3.018 -16.910 -27.710 1.00 58.22 107 ALA A O 1
ATOM 773 N N . HIS A 1 108 ? 3.257 -15.862 -25.742 1.00 58.09 108 HIS A N 1
ATOM 774 C CA . HIS A 1 108 ? 1.899 -16.150 -25.263 1.00 58.09 108 HIS A CA 1
ATOM 775 C C . HIS A 1 108 ? 1.301 -14.942 -24.525 1.00 58.09 108 HIS A C 1
ATOM 777 O O . HIS A 1 108 ? 1.463 -14.820 -23.309 1.00 58.09 108 HIS A O 1
ATOM 783 N N . PRO A 1 109 ? 0.513 -14.097 -25.214 1.00 64.25 109 PRO A N 1
ATOM 784 C CA . PRO A 1 109 ? -0.224 -12.992 -24.598 1.00 64.25 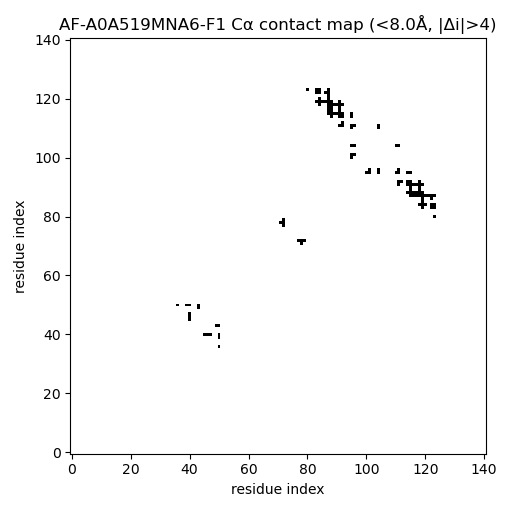109 PRO A CA 1
ATOM 785 C C . PRO A 1 109 ? -1.182 -13.435 -23.480 1.00 64.25 109 PRO A C 1
ATOM 787 O O . PRO A 1 109 ? -1.627 -12.632 -22.686 1.00 64.25 109 PRO A O 1
ATOM 790 N N . SER A 1 110 ? -1.531 -14.710 -23.347 1.00 66.25 110 SER A N 1
ATOM 791 C CA . SER A 1 110 ? -2.333 -15.173 -22.208 1.00 66.25 110 SER A CA 1
ATOM 792 C C . SER A 1 110 ? -1.543 -15.253 -20.893 1.00 66.25 110 SER A C 1
ATOM 794 O O . SER A 1 110 ? -2.154 -15.268 -19.826 1.00 66.25 110 SER A O 1
ATOM 796 N N . LEU A 1 111 ? -0.203 -15.300 -20.934 1.00 66.44 111 LEU A N 1
ATOM 797 C CA . LEU A 1 111 ? 0.631 -15.492 -19.741 1.00 66.44 111 LEU A CA 1
ATOM 798 C C . LEU A 1 111 ? 0.557 -14.320 -18.760 1.00 66.44 111 LEU A C 1
ATOM 800 O O . LEU A 1 111 ? 0.567 -14.567 -17.558 1.00 66.44 111 LEU A O 1
ATOM 804 N N . HIS A 1 112 ? 0.429 -13.076 -19.232 1.00 67.94 112 HIS A N 1
ATOM 805 C CA . HIS A 1 112 ? 0.340 -11.923 -18.329 1.00 67.94 112 HIS A CA 1
ATOM 806 C C . HIS A 1 112 ? -0.970 -11.928 -17.530 1.00 67.94 112 HIS A C 1
ATOM 808 O O . HIS A 1 112 ? -0.944 -11.764 -16.312 1.00 67.94 112 HIS A O 1
ATOM 814 N N . TYR A 1 113 ? -2.106 -12.221 -18.173 1.00 73.31 113 TYR A N 1
ATOM 815 C CA . TYR A 1 113 ? -3.390 -12.344 -17.475 1.00 73.31 113 TYR A CA 1
ATOM 816 C C . TYR A 1 113 ? -3.417 -13.534 -16.516 1.00 73.31 113 TYR A C 1
ATOM 818 O O . TYR A 1 113 ? -3.966 -13.427 -15.422 1.00 73.31 113 TYR A O 1
ATOM 826 N N . VAL A 1 114 ? -2.806 -14.660 -16.897 1.00 77.19 114 VAL A N 1
ATOM 827 C CA . VAL A 1 114 ? -2.714 -15.844 -16.033 1.00 77.19 114 VAL A CA 1
ATOM 828 C C . VAL A 1 114 ? -1.816 -15.572 -14.827 1.00 77.19 114 VAL A C 1
ATOM 830 O O . VAL A 1 114 ? -2.204 -15.899 -13.710 1.00 77.19 114 VAL A O 1
ATOM 833 N N . ALA A 1 115 ? -0.658 -14.937 -15.012 1.00 77.56 115 ALA A N 1
ATOM 834 C CA . ALA A 1 115 ? 0.251 -14.589 -13.922 1.00 77.56 115 ALA A CA 1
ATOM 835 C C . ALA A 1 115 ? -0.369 -13.574 -12.953 1.00 77.56 115 ALA A C 1
ATOM 837 O O . ALA A 1 115 ? -0.293 -13.760 -11.739 1.00 77.56 115 ALA A O 1
ATOM 838 N N . ALA A 1 116 ? -1.049 -12.550 -13.470 1.00 79.69 116 ALA A N 1
ATOM 839 C CA . ALA A 1 116 ? -1.730 -11.558 -12.647 1.00 79.69 116 ALA A CA 1
ATOM 840 C C . ALA A 1 116 ? -2.930 -12.163 -11.890 1.00 79.69 116 ALA A C 1
ATOM 842 O O . ALA A 1 116 ? -3.084 -11.952 -10.684 1.00 79.69 116 ALA A O 1
ATOM 843 N N . ALA A 1 117 ? -3.734 -13.007 -12.549 1.00 81.56 117 ALA A N 1
ATOM 844 C CA . ALA A 1 117 ? -4.827 -13.730 -11.901 1.00 81.56 117 ALA A CA 1
ATOM 845 C C . ALA A 1 117 ? -4.324 -14.717 -10.832 1.00 81.56 117 ALA A C 1
ATOM 847 O O . ALA A 1 117 ? -4.916 -14.810 -9.756 1.00 81.56 117 ALA A O 1
ATOM 848 N N . LEU A 1 118 ? -3.218 -15.425 -11.093 1.00 85.69 118 LEU A N 1
ATOM 849 C CA . LEU A 1 118 ? -2.572 -16.308 -10.120 1.00 85.69 118 LEU A CA 1
ATOM 850 C C . LEU A 1 118 ? -2.001 -15.526 -8.937 1.00 85.69 118 LEU A C 1
ATOM 852 O O . LEU A 1 118 ? -2.190 -15.950 -7.800 1.00 85.69 118 LEU A O 1
ATOM 856 N N . GLY A 1 119 ? -1.361 -14.381 -9.177 1.00 86.06 119 GLY A N 1
ATOM 857 C CA . GLY A 1 119 ? -0.865 -13.495 -8.124 1.00 86.06 119 GLY A CA 1
ATOM 858 C C . GLY A 1 119 ? -1.994 -13.003 -7.218 1.00 86.06 119 GLY A C 1
ATOM 859 O O . GLY A 1 119 ? -1.924 -13.151 -5.997 1.00 86.06 119 GLY A O 1
ATOM 860 N N . ALA A 1 120 ? -3.091 -12.517 -7.803 1.00 86.88 120 ALA A N 1
ATOM 861 C CA . ALA A 1 120 ? -4.284 -12.117 -7.057 1.00 86.88 120 ALA A CA 1
ATOM 862 C C . ALA A 1 120 ? -4.887 -13.288 -6.257 1.00 86.88 120 ALA A C 1
ATOM 864 O O . ALA A 1 120 ? -5.185 -13.147 -5.067 1.00 86.88 120 ALA A O 1
ATOM 865 N N . ALA A 1 121 ? -5.029 -14.462 -6.880 1.00 88.00 121 ALA A N 1
ATOM 866 C CA . ALA A 1 121 ? -5.571 -15.656 -6.236 1.00 88.00 121 ALA A CA 1
ATOM 867 C C . ALA A 1 121 ? -4.683 -16.157 -5.086 1.00 88.00 121 ALA A C 1
ATOM 869 O O . ALA A 1 121 ? -5.204 -16.531 -4.035 1.00 88.00 121 ALA A O 1
ATOM 870 N N . LEU A 1 122 ? -3.358 -16.127 -5.253 1.00 90.00 122 LEU A N 1
ATOM 871 C CA . LEU A 1 122 ? -2.394 -16.498 -4.219 1.00 90.00 122 LEU A CA 1
ATOM 872 C C . LEU A 1 122 ? -2.457 -15.546 -3.029 1.00 90.00 122 LEU A C 1
ATOM 874 O O . LEU A 1 122 ? -2.556 -16.015 -1.898 1.00 90.00 122 LEU A O 1
ATOM 878 N N . VAL A 1 123 ? -2.452 -14.231 -3.261 1.00 89.88 123 VAL A N 1
ATOM 879 C CA . VAL A 1 123 ? -2.493 -13.239 -2.174 1.00 89.88 123 VAL A CA 1
ATOM 880 C C . VAL A 1 123 ? -3.806 -13.334 -1.397 1.00 89.88 123 VAL A C 1
ATOM 882 O O . VAL A 1 123 ? -3.802 -13.418 -0.167 1.00 89.88 123 VAL A O 1
ATOM 885 N N . VAL A 1 124 ? -4.942 -13.410 -2.096 1.00 89.62 124 VAL A N 1
ATOM 886 C CA . VAL A 1 124 ? -6.255 -13.563 -1.452 1.00 89.62 124 VAL A CA 1
ATOM 887 C C . VAL A 1 124 ? -6.379 -14.917 -0.743 1.00 89.62 124 VAL A C 1
ATOM 889 O O . VAL A 1 124 ? -6.905 -14.989 0.372 1.00 89.62 124 VAL A O 1
ATOM 892 N N . GLY A 1 125 ? -5.893 -15.991 -1.367 1.00 87.94 125 GLY A N 1
ATOM 893 C CA . GLY A 1 125 ? -5.913 -17.348 -0.825 1.00 87.94 125 GLY A CA 1
ATOM 894 C C . GLY A 1 125 ? -5.061 -17.488 0.435 1.00 87.94 125 GLY A C 1
ATOM 895 O O . GLY A 1 125 ? -5.562 -17.956 1.458 1.00 87.94 125 GLY A O 1
ATOM 896 N N . ALA A 1 126 ? -3.812 -17.016 0.398 1.00 88.06 126 ALA A N 1
ATOM 897 C CA . ALA A 1 126 ? -2.904 -16.993 1.543 1.00 88.06 126 ALA A CA 1
ATOM 898 C C . ALA A 1 126 ? -3.454 -16.116 2.676 1.00 88.06 126 ALA A C 1
ATOM 900 O O . ALA A 1 126 ? -3.481 -16.551 3.829 1.00 88.06 126 ALA A O 1
ATOM 901 N N . GLY A 1 127 ? -3.994 -14.935 2.347 1.00 84.81 127 GLY A N 1
ATOM 902 C CA . GLY A 1 127 ? -4.639 -14.050 3.316 1.00 84.81 127 GLY A CA 1
ATOM 903 C C . GLY A 1 127 ? -5.811 -14.724 4.037 1.00 84.81 127 GLY A C 1
ATOM 904 O O . GLY A 1 127 ? -5.887 -14.705 5.267 1.00 84.81 127 GLY A O 1
ATOM 905 N N . LYS A 1 128 ? -6.697 -1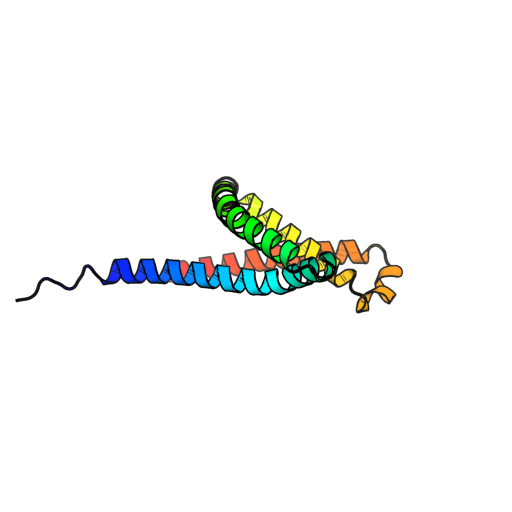5.405 3.297 1.00 84.31 128 LYS A N 1
ATOM 906 C CA . LYS A 1 128 ? -7.803 -16.179 3.887 1.00 84.31 128 LYS A CA 1
ATOM 907 C C . LYS A 1 128 ? -7.313 -17.382 4.698 1.00 84.31 128 LYS A C 1
ATOM 909 O O . LYS A 1 128 ? -7.856 -17.641 5.774 1.00 84.31 128 LYS A O 1
ATOM 914 N N . PHE A 1 129 ? -6.293 -18.095 4.220 1.00 86.31 129 PHE A N 1
ATOM 915 C CA . PHE A 1 129 ? -5.717 -19.259 4.895 1.00 86.31 129 PHE A CA 1
ATOM 916 C C . PHE A 1 129 ? -5.094 -18.880 6.245 1.00 86.31 129 PHE A C 1
ATOM 918 O O . PHE A 1 129 ? -5.448 -19.470 7.268 1.00 86.31 129 PHE A O 1
ATOM 925 N N . TRP A 1 130 ? -4.257 -17.844 6.300 1.00 83.69 130 TRP A N 1
ATOM 926 C CA . TRP A 1 130 ? -3.668 -17.374 7.557 1.00 83.69 130 TRP A CA 1
ATOM 927 C C . TRP A 1 130 ? -4.705 -16.772 8.507 1.00 83.69 130 TRP A C 1
ATOM 929 O O . TRP A 1 130 ? -4.709 -17.109 9.691 1.00 83.69 130 TRP A O 1
ATOM 939 N N . ALA A 1 131 ? -5.674 -16.003 8.000 1.00 75.94 131 ALA A N 1
ATOM 940 C CA . ALA A 1 131 ? -6.775 -15.492 8.820 1.00 75.94 131 ALA A CA 1
ATOM 941 C C . ALA A 1 131 ? -7.664 -16.612 9.398 1.00 75.94 131 ALA A C 1
ATOM 943 O O . ALA A 1 131 ? -8.256 -16.463 10.470 1.00 75.94 131 ALA A O 1
ATOM 944 N N . SER A 1 132 ? -7.798 -17.745 8.700 1.00 74.12 132 SER A N 1
ATOM 945 C CA . SER A 1 132 ? -8.507 -18.922 9.221 1.00 74.12 132 SER A CA 1
ATOM 946 C C . SER A 1 132 ? -7.713 -19.650 10.311 1.00 74.12 132 SER A C 1
ATOM 948 O O . SER A 1 132 ? -8.305 -20.149 11.267 1.00 74.12 132 SER A O 1
ATOM 950 N N . ARG A 1 133 ? -6.377 -19.655 10.218 1.00 71.94 133 ARG A N 1
ATOM 951 C CA . ARG A 1 133 ? -5.488 -20.302 11.191 1.00 71.94 133 ARG A CA 1
ATOM 952 C C . ARG A 1 133 ? -5.392 -19.510 12.496 1.00 71.94 133 ARG A C 1
ATOM 954 O O . ARG A 1 133 ? -5.499 -20.116 13.558 1.00 71.94 133 ARG A O 1
ATOM 961 N N . SER A 1 134 ? -5.293 -18.180 12.429 1.00 63.53 134 SER A N 1
ATOM 962 C CA . SER A 1 134 ? -5.271 -17.327 13.629 1.00 63.53 134 SER A CA 1
ATOM 963 C C . SER A 1 134 ? -6.592 -17.368 14.402 1.00 63.53 134 SER A C 1
ATOM 965 O O . SER A 1 134 ? -6.574 -17.447 15.624 1.00 63.53 134 SER A O 1
ATOM 967 N N . ARG A 1 135 ? -7.743 -17.439 13.714 1.00 60.06 135 ARG A N 1
ATOM 968 C CA . ARG A 1 135 ? -9.050 -17.629 14.378 1.00 60.06 135 ARG A CA 1
ATOM 969 C C . ARG A 1 135 ? -9.190 -18.984 15.072 1.00 60.06 135 ARG A C 1
ATOM 971 O O . ARG A 1 135 ? -9.856 -19.076 16.094 1.00 60.06 135 ARG A O 1
ATOM 978 N N . ARG A 1 136 ? -8.555 -20.030 14.534 1.00 56.84 136 ARG A N 1
ATOM 979 C CA . ARG A 1 136 ? -8.539 -21.372 15.136 1.00 56.84 136 ARG A CA 1
ATOM 980 C C . ARG A 1 136 ? -7.647 -21.442 16.378 1.00 56.84 136 ARG A C 1
ATOM 982 O O . ARG A 1 136 ? -7.971 -22.183 17.294 1.00 56.84 136 ARG A O 1
ATOM 989 N N . ALA A 1 137 ? -6.561 -20.667 16.409 1.00 53.28 137 ALA A N 1
ATOM 990 C CA . ALA A 1 137 ? -5.672 -20.573 17.565 1.00 53.28 137 ALA A CA 1
ATOM 991 C C . ALA A 1 137 ? -6.323 -19.823 18.743 1.00 53.28 137 ALA A C 1
ATOM 993 O O . ALA A 1 137 ? -6.196 -20.270 19.874 1.00 53.28 137 ALA A O 1
ATOM 994 N N . SER A 1 138 ? -7.081 -18.750 18.484 1.00 50.12 138 SER A N 1
ATOM 995 C CA . SER A 1 138 ? -7.808 -17.999 19.527 1.00 50.12 138 SER A CA 1
ATOM 996 C C . SER A 1 138 ? -9.064 -18.699 20.065 1.00 50.12 138 SER A C 1
ATOM 998 O O . SER A 1 138 ? -9.600 -18.273 21.076 1.00 50.12 138 SER A O 1
ATOM 1000 N N . ALA A 1 139 ? -9.561 -19.740 19.388 1.00 50.44 139 ALA A N 1
ATOM 1001 C CA . ALA A 1 139 ? -10.711 -20.536 19.835 1.00 50.44 139 ALA A CA 1
ATOM 1002 C C . ALA A 1 139 ? -10.306 -21.796 20.630 1.00 50.44 139 ALA A C 1
ATOM 1004 O O . ALA A 1 139 ? -11.175 -22.548 21.062 1.00 50.44 139 ALA A O 1
ATOM 1005 N N . ALA A 1 140 ? -9.001 -22.054 20.770 1.00 48.75 140 ALA A N 1
ATOM 1006 C CA . ALA A 1 140 ? -8.441 -23.217 21.462 1.00 48.75 140 ALA A CA 1
ATOM 1007 C C . ALA A 1 140 ? -7.682 -22.852 22.758 1.00 48.75 140 ALA A C 1
ATOM 1009 O O . ALA A 1 140 ? -7.078 -23.736 23.366 1.00 48.75 140 ALA A O 1
ATOM 1010 N N . SER A 1 141 ? -7.707 -21.575 23.158 1.00 42.88 141 SER A N 1
ATOM 1011 C CA . SER A 1 141 ? -7.209 -21.032 24.434 1.00 42.88 141 SER A CA 1
ATOM 1012 C C . SER A 1 141 ? -8.373 -20.523 25.266 1.00 42.88 141 SER A C 1
ATOM 1014 O O . SER A 1 141 ? -8.381 -20.781 26.484 1.00 42.88 141 SER A O 1
#

pLDDT: mean 76.05, std 14.37, range [42.62, 95.19]

Secondary structure (DSSP, 8-state):
-----SSHHHHHHHHHHHHHHHHHHHHHHHHHHHHHHHHHHHHTTT-HHHHHHHHHHHHHHHHHHHHHHHHHHHH-THHHHHHHHHHHHHHHHHHHTSTTTHHHHTT-THHHHHHHHHHHHHHHHHHHHHHHHHHHHHT--

Solvent-accessible surface area (backbone atoms only — not comparable to full-atom values): 7746 Å² total; per-residue (Å²): 135,88,88,88,81,81,76,65,67,62,56,54,53,50,54,50,53,51,52,48,50,52,52,52,51,53,52,53,49,50,66,59,39,50,60,53,49,52,53,45,44,62,74,40,73,75,42,62,67,60,45,50,52,53,52,65,55,44,54,58,50,50,58,58,48,47,58,55,48,50,55,45,38,73,75,37,60,64,51,57,57,51,50,41,28,49,53,18,23,52,52,20,36,52,60,46,65,31,80,93,35,48,82,62,42,75,78,37,79,62,51,46,60,50,36,13,51,48,26,14,49,48,43,44,47,50,51,53,52,52,56,53,50,56,56,54,56,70,74,74,112

Foldseek 3Di:
DDDDPDPPPPVVVVVVVVVVVVVVVVVVCCVVCVVVLVVVCVVCVNPVVSSVVVVVVVVVCCVVVVVVVVVVCVVPVVVVLVVQLQVLLVVQLCVCPDPVNVVVCVVDVVNNVVSSNVRSCVSNVVVVVVVVVVVVVVVVD

Radius of gyration: 21.75 Å; Cα contacts (8 Å, |Δi|>4): 67; chains: 1; bounding box: 37×44×82 Å

Mean predicted aligned error: 12.25 Å